Protein AF-A0A352RDY5-F1 (afdb_monomer_lite)

Radius of gyration: 17.1 Å; chains: 1; bounding box: 33×23×44 Å

Sequence (61 aa):
MILDASKQAIENKWLVTDDASLVENTGDQVSTVEGEPQNIKITTPADLERANWILKSMSNS

Foldseek 3Di:
DQVVLVVVCVVVVPDDDDSQSSCVVVVHDDDDDDDDPLPDDDDDPVVVVVVVVVVVVVVVD

pLDDT: mean 92.47, std 7.51, range [52.0, 97.94]

Secondary structure (DSSP, 8-state):
-HHHHHHHHHHTT---SSHHHHHHHTT------PPPTT-----SHHHHHHHHHHHHHHHT-

Structure (mmCIF, N/CA/C/O backbone):
data_AF-A0A352RDY5-F1
#
_entry.id   AF-A0A352RDY5-F1
#
loop_
_atom_site.group_PDB
_atom_site.id
_atom_site.type_symbol
_atom_site.label_atom_id
_atom_site.label_alt_id
_atom_site.label_comp_id
_atom_site.label_asym_id
_atom_site.label_entity_id
_atom_site.label_seq_id
_atom_site.pdbx_PDB_ins_code
_atom_site.Cartn_x
_atom_site.Cartn_y
_atom_site.Cartn_z
_atom_site.occupancy
_atom_site.B_iso_or_equiv
_atom_site.auth_seq_id
_atom_site.auth_comp_id
_atom_site.auth_asym_id
_atom_site.auth_atom_id
_atom_site.pdbx_PDB_model_num
ATOM 1 N N . MET A 1 1 ? -8.772 13.366 10.951 1.00 79.50 1 MET A N 1
ATOM 2 C 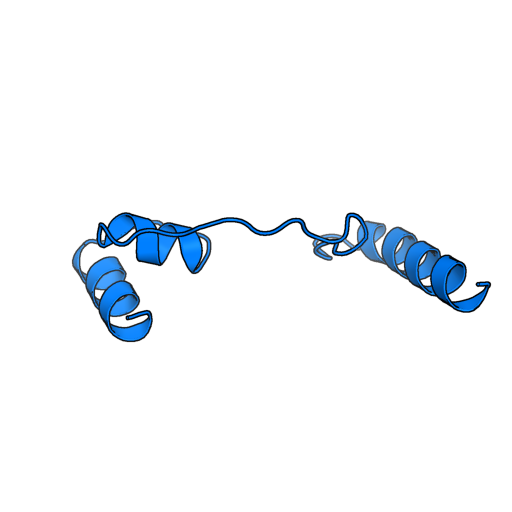CA . MET A 1 1 ? -9.111 12.377 9.898 1.00 79.50 1 MET A CA 1
ATOM 3 C C . MET A 1 1 ? -8.256 11.121 10.038 1.00 79.50 1 MET A C 1
ATOM 5 O O . MET A 1 1 ? -8.680 10.268 10.796 1.00 79.50 1 MET A O 1
ATOM 9 N N . ILE A 1 2 ? -7.040 11.013 9.470 1.00 90.62 2 ILE A N 1
ATOM 10 C CA . ILE A 1 2 ? -6.237 9.768 9.583 1.00 90.62 2 ILE A CA 1
ATOM 11 C C . ILE A 1 2 ? -5.893 9.414 11.034 1.00 90.62 2 ILE A C 1
ATOM 13 O O . ILE A 1 2 ? -6.149 8.298 11.458 1.00 90.62 2 ILE A O 1
ATOM 17 N N . LEU A 1 3 ? -5.393 10.368 11.828 1.00 92.94 3 LEU A N 1
ATOM 18 C CA . LEU A 1 3 ? -5.042 10.108 13.231 1.00 92.94 3 LEU A CA 1
ATOM 19 C C . LEU A 1 3 ? -6.239 9.614 14.063 1.00 92.94 3 LEU A C 1
ATOM 21 O O . LEU A 1 3 ? -6.085 8.740 14.914 1.00 92.94 3 LEU A O 1
ATOM 25 N N . ASP A 1 4 ? -7.422 10.178 13.828 1.00 93.31 4 ASP A N 1
ATOM 26 C CA . ASP A 1 4 ? -8.643 9.808 14.549 1.00 93.31 4 ASP A CA 1
ATOM 27 C C . ASP A 1 4 ? -9.149 8.435 14.096 1.00 93.31 4 ASP A C 1
ATOM 29 O O . ASP A 1 4 ? -9.545 7.625 14.932 1.00 93.31 4 ASP A O 1
ATOM 33 N N . ALA A 1 5 ? -9.060 8.142 12.796 1.00 93.44 5 ALA A N 1
ATOM 34 C CA . ALA A 1 5 ? -9.357 6.828 12.243 1.00 93.44 5 ALA A CA 1
ATOM 35 C C . ALA A 1 5 ? -8.393 5.758 12.777 1.00 93.44 5 ALA A C 1
ATOM 37 O O . ALA A 1 5 ? -8.836 4.695 13.204 1.00 93.44 5 ALA A O 1
ATOM 38 N N . SER A 1 6 ? -7.088 6.049 12.864 1.00 93.06 6 SER A N 1
ATOM 39 C CA . SER A 1 6 ? -6.090 5.138 13.443 1.00 93.06 6 SER A CA 1
ATOM 40 C C . SER A 1 6 ? -6.395 4.803 14.903 1.00 93.06 6 SER A C 1
ATOM 42 O O . SER A 1 6 ? -6.282 3.646 15.302 1.00 93.06 6 SER A O 1
ATOM 44 N N . LYS A 1 7 ? -6.808 5.793 15.708 1.00 95.62 7 LYS A N 1
ATOM 45 C CA . LYS A 1 7 ? -7.214 5.560 17.105 1.00 95.62 7 LYS A CA 1
ATOM 46 C C . LYS A 1 7 ? -8.434 4.644 17.181 1.00 95.62 7 LYS A C 1
ATOM 48 O O . LYS A 1 7 ? -8.396 3.657 17.909 1.00 95.62 7 LYS A O 1
ATOM 53 N N . GLN A 1 8 ? -9.458 4.915 16.371 1.00 94.00 8 GLN A N 1
ATOM 54 C CA . GLN A 1 8 ? -10.653 4.071 16.292 1.00 94.00 8 GLN A CA 1
ATOM 55 C C . GLN A 1 8 ? -10.326 2.646 15.831 1.00 94.00 8 GLN A C 1
ATOM 57 O O . GLN A 1 8 ? -10.855 1.694 16.393 1.00 94.00 8 GLN A O 1
ATOM 62 N N . ALA A 1 9 ? -9.427 2.468 14.861 1.00 95.00 9 ALA A N 1
ATOM 63 C CA . ALA A 1 9 ? -9.012 1.143 14.407 1.00 95.00 9 A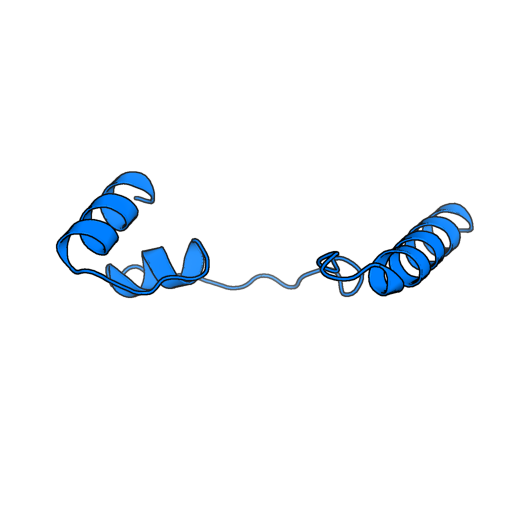LA A CA 1
ATOM 64 C C . ALA A 1 9 ? -8.310 0.340 15.509 1.00 95.00 9 ALA A C 1
ATOM 66 O O . ALA A 1 9 ? -8.553 -0.859 15.638 1.00 95.00 9 ALA A O 1
ATOM 67 N N . ILE A 1 10 ? -7.485 0.991 16.337 1.00 95.06 10 ILE A N 1
ATOM 68 C CA . ILE A 1 10 ? -6.843 0.351 17.493 1.00 95.06 10 ILE A CA 1
ATOM 69 C C . ILE A 1 10 ? -7.890 -0.039 18.544 1.00 95.06 10 ILE A C 1
ATOM 71 O O . ILE A 1 10 ? -7.893 -1.180 19.010 1.00 95.06 10 ILE A O 1
ATOM 75 N N . GLU A 1 11 ? -8.791 0.880 18.899 1.00 96.31 11 GLU A N 1
ATOM 76 C CA . GLU A 1 11 ? -9.845 0.654 19.900 1.00 96.31 11 GLU A CA 1
ATOM 77 C C . GLU A 1 11 ? -10.799 -0.473 19.482 1.00 96.31 11 GLU A C 1
ATOM 79 O O . GLU A 1 11 ? -11.114 -1.358 20.280 1.00 96.31 11 GLU A O 1
ATOM 84 N N . ASN A 1 12 ? -11.196 -0.487 18.209 1.00 94.50 12 ASN A N 1
ATOM 85 C CA . ASN A 1 12 ? -12.128 -1.459 17.642 1.00 94.50 12 ASN A CA 1
ATOM 86 C C . ASN A 1 12 ? -11.445 -2.718 17.079 1.00 94.50 12 ASN A C 1
ATOM 88 O O . ASN A 1 12 ? -12.128 -3.612 16.578 1.00 94.50 12 ASN A O 1
ATO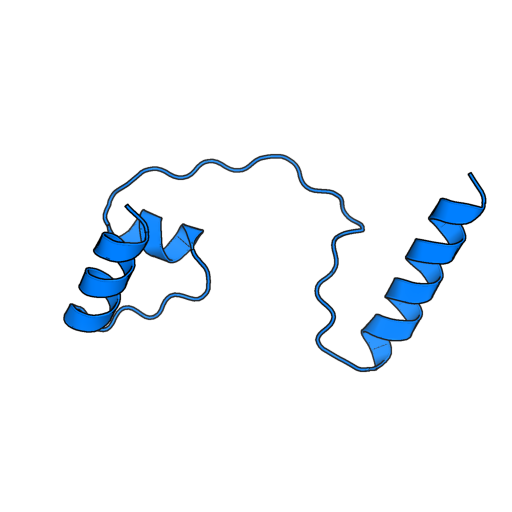M 92 N N . LYS A 1 13 ? -10.110 -2.816 17.172 1.00 94.25 13 LYS A N 1
ATOM 93 C CA . LYS A 1 13 ? -9.288 -3.926 16.649 1.00 94.25 13 LYS A CA 1
ATOM 94 C C . LYS A 1 13 ? -9.545 -4.229 15.169 1.00 94.25 13 LYS A C 1
ATOM 96 O O . LYS A 1 13 ? -9.606 -5.392 14.766 1.00 94.25 13 LYS A O 1
ATOM 101 N N . TRP A 1 14 ? -9.708 -3.188 14.361 1.00 94.81 14 TRP A N 1
ATOM 102 C CA . TRP A 1 14 ? -9.890 -3.342 12.925 1.00 94.81 14 TRP A CA 1
ATOM 103 C C . TRP A 1 14 ? -8.603 -3.822 12.262 1.00 94.81 14 TRP A C 1
ATOM 105 O O . TRP A 1 14 ? -7.519 -3.291 12.507 1.00 94.81 14 TRP A O 1
ATOM 115 N N . LEU A 1 15 ? -8.739 -4.820 11.390 1.00 92.69 15 LEU A N 1
ATOM 116 C CA . LEU A 1 15 ? -7.669 -5.216 10.489 1.00 92.69 15 LEU A CA 1
ATOM 117 C C . LEU A 1 15 ? -7.721 -4.300 9.265 1.00 92.69 15 LEU A C 1
ATOM 119 O O . LEU A 1 15 ? -8.597 -4.446 8.418 1.00 92.69 15 LEU A O 1
ATOM 123 N N . VAL A 1 16 ? -6.790 -3.357 9.200 1.00 92.88 16 VAL A N 1
ATOM 124 C CA . VAL A 1 16 ? -6.633 -2.414 8.087 1.00 92.88 16 VAL A CA 1
ATOM 125 C C . VAL A 1 16 ? -5.288 -2.658 7.413 1.00 92.88 16 VAL A C 1
ATOM 127 O O . VAL A 1 16 ? -4.302 -2.972 8.085 1.00 92.88 16 VAL A O 1
ATOM 130 N N . THR A 1 17 ? -5.245 -2.559 6.087 1.00 91.69 17 THR A N 1
ATOM 131 C CA . THR A 1 17 ? -4.035 -2.839 5.291 1.00 91.69 17 THR A CA 1
ATOM 132 C C . THR A 1 17 ? -3.397 -1.586 4.709 1.00 91.69 17 THR A C 1
ATOM 134 O O . THR A 1 17 ? -2.222 -1.611 4.341 1.00 91.69 17 THR A O 1
ATOM 137 N N . ASP A 1 18 ? -4.164 -0.504 4.637 1.00 92.50 18 ASP A N 1
ATOM 138 C CA . ASP A 1 18 ? -3.805 0.766 4.021 1.00 92.50 18 ASP A CA 1
ATOM 139 C C . ASP A 1 18 ? -4.680 1.893 4.592 1.00 92.50 18 ASP A C 1
ATOM 141 O O . ASP A 1 18 ? -5.645 1.659 5.324 1.00 92.50 18 ASP A O 1
ATOM 145 N N . ASP A 1 19 ? -4.333 3.132 4.256 1.00 92.81 19 ASP A N 1
ATOM 146 C CA . ASP A 1 19 ? -5.026 4.311 4.774 1.00 92.81 19 ASP A CA 1
ATOM 147 C C . ASP A 1 19 ? -6.445 4.469 4.206 1.00 92.81 19 ASP A C 1
ATOM 149 O O . ASP A 1 19 ? -7.295 5.072 4.858 1.00 92.81 19 ASP A O 1
ATOM 153 N N . ALA A 1 20 ? -6.729 3.931 3.014 1.00 93.69 20 ALA A N 1
ATOM 154 C CA . ALA A 1 20 ? -8.057 4.026 2.413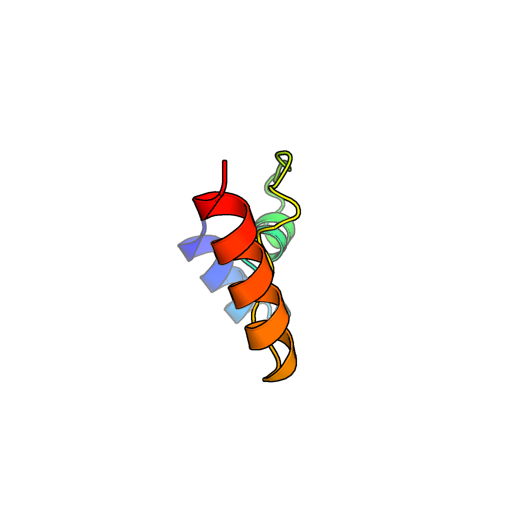 1.00 93.69 20 ALA A CA 1
ATOM 155 C C . ALA A 1 20 ? -9.055 3.146 3.176 1.00 93.69 20 ALA A C 1
ATOM 157 O O . ALA A 1 20 ? -10.056 3.656 3.669 1.00 93.69 20 ALA A O 1
ATOM 158 N N . SER A 1 21 ? -8.722 1.870 3.385 1.00 93.50 21 SER A N 1
ATOM 159 C CA . SER A 1 21 ? -9.512 0.932 4.197 1.00 93.50 21 SER A CA 1
ATOM 160 C C . SER A 1 21 ? -9.663 1.383 5.654 1.00 93.50 21 SER A C 1
ATOM 162 O O . SER A 1 21 ? -10.677 1.115 6.301 1.00 93.50 21 SER A O 1
ATOM 164 N N . LEU A 1 22 ? -8.678 2.117 6.183 1.00 95.19 22 LEU A N 1
ATOM 165 C CA . LEU A 1 22 ? -8.773 2.757 7.493 1.00 95.19 22 LEU A CA 1
ATOM 166 C C . LEU A 1 22 ? -9.871 3.832 7.543 1.00 95.19 22 LEU A C 1
ATOM 168 O O . LEU A 1 22 ? -10.638 3.870 8.505 1.00 95.19 22 LEU A O 1
ATOM 172 N N . VAL A 1 23 ? -9.937 4.694 6.527 1.00 94.00 23 VAL A N 1
ATOM 173 C CA . VAL A 1 23 ? -10.924 5.782 6.414 1.00 94.00 23 VAL A CA 1
ATOM 174 C C . VAL A 1 23 ? -12.312 5.244 6.052 1.00 94.00 23 VAL A C 1
ATOM 176 O O . VAL A 1 23 ? -13.315 5.701 6.589 1.00 94.00 23 VAL A O 1
ATOM 179 N N . GLU A 1 24 ? -12.399 4.212 5.215 1.00 93.62 24 GLU A N 1
ATOM 180 C CA . GLU A 1 24 ? -13.674 3.552 4.903 1.00 93.62 24 GLU A CA 1
ATOM 181 C C . GLU A 1 24 ? -14.346 2.988 6.163 1.00 93.62 24 GLU A C 1
ATOM 183 O O . GLU A 1 24 ? -15.556 3.129 6.349 1.00 93.62 24 GLU A O 1
ATOM 188 N N . ASN A 1 25 ? -13.559 2.411 7.078 1.00 91.81 25 ASN A N 1
ATOM 189 C CA . ASN A 1 25 ? -14.082 1.866 8.330 1.00 91.81 25 ASN A CA 1
ATOM 190 C C . ASN A 1 25 ? -14.615 2.942 9.294 1.00 91.81 25 ASN A C 1
ATOM 192 O O . ASN A 1 25 ? -15.450 2.622 10.140 1.00 91.81 25 ASN A O 1
ATOM 196 N N . THR A 1 26 ? -14.201 4.211 9.168 1.00 91.50 26 THR A N 1
ATOM 197 C CA . THR A 1 26 ? -14.799 5.319 9.940 1.00 91.50 26 THR A CA 1
ATOM 198 C C . THR A 1 26 ? -16.113 5.831 9.350 1.00 91.50 26 THR A C 1
ATOM 200 O O . THR A 1 26 ? -16.738 6.712 9.937 1.00 91.50 26 THR A O 1
ATOM 203 N N . GLY A 1 27 ? -16.569 5.260 8.228 1.00 90.44 27 GLY A N 1
ATOM 204 C CA . GLY A 1 27 ? -17.773 5.689 7.514 1.00 90.44 27 GLY A CA 1
ATOM 205 C C . GLY A 1 27 ? -17.549 6.901 6.608 1.00 90.44 27 GLY A C 1
ATOM 206 O O . GLY A 1 27 ? -18.509 7.418 6.033 1.00 90.44 27 GLY A O 1
ATOM 207 N N . ASP A 1 28 ? -16.300 7.346 6.474 1.00 92.00 28 ASP A N 1
ATOM 208 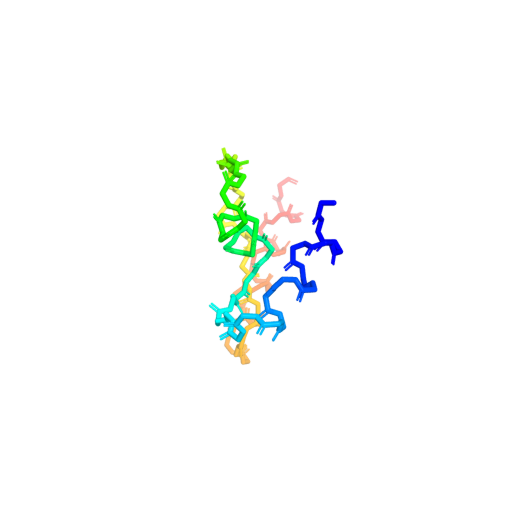C CA . ASP A 1 28 ? -15.915 8.414 5.562 1.00 92.00 28 ASP A CA 1
ATOM 209 C C . ASP A 1 28 ? -15.803 7.882 4.123 1.00 92.00 28 ASP A C 1
ATOM 211 O O . ASP A 1 28 ? -15.560 6.699 3.877 1.00 92.00 28 ASP A O 1
ATOM 215 N N . GLN A 1 29 ? -15.986 8.770 3.144 1.00 93.19 29 GLN A N 1
ATOM 216 C CA . GLN A 1 29 ? -15.896 8.409 1.730 1.00 93.19 29 GLN A CA 1
ATOM 217 C C . GLN A 1 29 ? -14.465 8.547 1.208 1.00 93.19 29 GLN A C 1
ATOM 219 O O . GLN A 1 29 ? -13.818 9.578 1.395 1.00 93.19 29 GLN A O 1
ATOM 224 N N . VAL A 1 30 ? -14.015 7.536 0.467 1.00 94.31 30 VAL A N 1
ATOM 225 C CA . VAL A 1 30 ? -12.781 7.569 -0.324 1.00 94.31 30 VAL A CA 1
ATOM 226 C C . VAL A 1 30 ? -13.112 7.482 -1.813 1.00 94.31 30 VAL A C 1
ATOM 228 O O . VAL A 1 30 ? -14.127 6.913 -2.214 1.00 94.31 30 VAL A O 1
ATOM 231 N N . SER A 1 31 ? -12.257 8.062 -2.649 1.00 95.06 31 SER A N 1
ATOM 232 C CA . SER A 1 31 ? -12.391 8.033 -4.107 1.00 95.06 31 SER A CA 1
ATOM 233 C C . SER A 1 31 ? -11.078 7.612 -4.747 1.00 95.06 31 SER A C 1
ATOM 235 O O . SER A 1 31 ? -10.011 8.047 -4.312 1.00 95.06 31 SER A O 1
ATOM 237 N N . THR A 1 32 ? -11.149 6.821 -5.812 1.00 95.12 32 THR A N 1
ATOM 238 C CA . THR A 1 32 ? -9.976 6.395 -6.579 1.00 95.12 32 THR A CA 1
ATOM 239 C C . THR A 1 32 ? -9.625 7.400 -7.671 1.00 95.12 32 THR A C 1
ATOM 241 O O . THR A 1 32 ? -10.507 8.006 -8.279 1.00 95.12 32 THR A O 1
ATOM 244 N N . VAL A 1 33 ? -8.334 7.513 -7.972 1.00 95.94 33 VAL A N 1
ATOM 245 C CA . VAL A 1 33 ? -7.812 8.182 -9.170 1.00 95.94 33 VAL A CA 1
ATOM 246 C C . VAL A 1 33 ? -7.034 7.163 -9.998 1.00 95.94 33 VAL A C 1
ATOM 248 O O . VAL A 1 33 ? -6.491 6.213 -9.432 1.00 95.94 33 VAL A O 1
ATOM 251 N N . GLU A 1 34 ? -6.998 7.339 -11.320 1.00 97.12 34 GLU A N 1
ATOM 252 C CA . GLU A 1 34 ? -6.241 6.437 -12.194 1.00 97.12 34 GLU A CA 1
ATOM 253 C C . GLU A 1 34 ? -4.751 6.499 -11.836 1.00 97.12 34 GLU A C 1
ATOM 255 O O . GLU A 1 34 ? -4.173 7.583 -11.715 1.00 97.12 34 GLU A O 1
ATOM 260 N N . GLY A 1 35 ? -4.152 5.330 -11.617 1.00 93.19 35 GLY A N 1
ATOM 261 C CA . GLY A 1 35 ? -2.750 5.194 -11.244 1.00 93.19 35 GLY A CA 1
ATOM 262 C C . GLY A 1 35 ? -1.872 4.810 -12.430 1.00 93.19 35 GLY A C 1
ATOM 263 O O . GLY A 1 35 ? -2.339 4.275 -13.430 1.00 93.19 35 GLY A O 1
ATOM 264 N N . GLU A 1 36 ? -0.568 5.023 -12.290 1.00 94.44 36 GLU A N 1
ATOM 265 C CA . GLU A 1 36 ? 0.402 4.563 -13.283 1.00 94.44 36 GLU A CA 1
ATOM 266 C C . GLU A 1 36 ? 0.594 3.038 -13.190 1.00 94.44 36 GLU A C 1
ATOM 268 O O . GLU A 1 36 ? 0.994 2.550 -12.127 1.00 94.44 36 GLU A O 1
ATOM 273 N N . PRO A 1 37 ? 0.424 2.260 -14.280 1.00 92.12 37 PRO A N 1
ATOM 274 C CA . PRO A 1 37 ? 0.624 0.803 -14.262 1.00 92.12 37 PRO A CA 1
ATOM 275 C C . PRO A 1 37 ? 2.041 0.373 -13.854 1.00 92.12 37 PRO A C 1
ATOM 277 O O . PRO A 1 37 ? 2.271 -0.764 -13.442 1.00 92.12 37 PRO A O 1
ATOM 280 N N . GLN A 1 38 ? 3.005 1.284 -13.990 1.00 94.25 38 GLN A N 1
ATOM 281 C CA . GLN A 1 38 ? 4.409 1.078 -13.645 1.00 94.25 38 GLN A CA 1
ATOM 282 C C . GLN A 1 38 ? 4.705 1.319 -12.153 1.00 94.25 38 GLN A C 1
ATOM 284 O O . GLN A 1 38 ? 5.807 1.006 -11.701 1.00 94.25 38 GLN A O 1
ATOM 289 N N . ASN A 1 39 ? 3.738 1.822 -11.372 1.00 94.50 39 ASN A N 1
ATOM 290 C CA . ASN A 1 39 ? 3.856 2.034 -9.927 1.00 94.50 39 ASN A CA 1
ATOM 291 C C . ASN A 1 39 ? 3.731 0.709 -9.153 1.00 94.50 39 ASN A C 1
ATOM 293 O O . ASN A 1 39 ? 2.753 0.443 -8.452 1.00 94.50 39 ASN A O 1
ATOM 297 N N . ILE A 1 40 ? 4.716 -0.167 -9.336 1.00 95.69 40 ILE A N 1
ATOM 298 C CA . ILE A 1 40 ? 4.747 -1.489 -8.715 1.00 95.69 40 ILE A CA 1
ATOM 299 C C . ILE A 1 40 ? 5.292 -1.424 -7.284 1.00 95.69 40 ILE A C 1
ATOM 301 O O . ILE A 1 40 ? 6.238 -0.697 -6.981 1.00 95.69 40 ILE A O 1
ATOM 305 N N . LYS A 1 41 ? 4.752 -2.266 -6.401 1.00 94.94 41 LYS A N 1
ATOM 306 C CA . LYS A 1 41 ? 5.325 -2.505 -5.073 1.00 94.94 41 LYS A CA 1
ATOM 307 C C . LYS A 1 41 ? 6.444 -3.544 -5.180 1.00 94.94 41 LYS A C 1
ATOM 309 O O . LYS A 1 41 ? 6.198 -4.657 -5.632 1.00 94.94 41 LYS A O 1
ATOM 314 N N . ILE A 1 42 ? 7.651 -3.207 -4.725 1.00 97.25 42 ILE A N 1
ATOM 315 C CA . ILE A 1 42 ? 8.758 -4.168 -4.611 1.00 97.25 42 ILE A CA 1
ATOM 316 C C . ILE A 1 42 ? 8.538 -5.009 -3.355 1.00 97.25 42 ILE A C 1
ATOM 318 O O . ILE A 1 42 ? 8.610 -4.502 -2.237 1.00 97.25 42 ILE A O 1
ATOM 322 N N . THR A 1 43 ? 8.234 -6.288 -3.539 1.00 96.75 43 THR A N 1
ATOM 323 C CA . THR A 1 43 ? 7.908 -7.226 -2.451 1.00 96.75 43 THR A CA 1
ATOM 324 C C . THR A 1 43 ? 8.793 -8.468 -2.455 1.00 96.75 43 THR A C 1
ATOM 326 O O . THR A 1 43 ? 8.928 -9.134 -1.430 1.00 96.75 43 THR A O 1
ATOM 329 N N . THR A 1 44 ? 9.434 -8.757 -3.586 1.00 97.94 44 THR A N 1
ATOM 330 C CA . THR A 1 44 ? 10.326 -9.894 -3.799 1.00 97.94 44 THR A CA 1
ATOM 331 C C . THR A 1 44 ? 11.606 -9.454 -4.518 1.00 97.94 44 THR A C 1
ATOM 333 O O . THR A 1 44 ? 11.607 -8.430 -5.205 1.00 97.94 44 THR A O 1
ATOM 336 N N . PRO A 1 45 ? 12.702 -10.231 -4.438 1.00 97.19 45 PRO A N 1
ATOM 337 C CA . PRO A 1 45 ? 13.904 -9.947 -5.222 1.00 97.19 45 PRO A CA 1
ATOM 338 C C . PRO A 1 45 ? 13.655 -9.894 -6.739 1.00 97.19 45 PRO A C 1
ATOM 340 O O . PRO A 1 45 ? 14.285 -9.096 -7.426 1.00 97.19 45 PRO A O 1
ATOM 343 N N . ALA A 1 46 ? 12.711 -10.687 -7.260 1.00 96.38 46 ALA A N 1
ATOM 344 C CA . ALA A 1 46 ? 12.360 -10.697 -8.684 1.00 96.38 46 ALA A CA 1
ATOM 345 C C . ALA A 1 46 ? 11.735 -9.369 -9.157 1.00 96.38 46 ALA A C 1
ATOM 347 O O . ALA A 1 46 ? 11.894 -8.984 -10.316 1.00 96.38 46 ALA A O 1
ATOM 348 N N . ASP A 1 47 ? 11.082 -8.620 -8.260 1.00 97.44 47 ASP A N 1
ATOM 349 C CA . ASP A 1 47 ? 10.510 -7.310 -8.590 1.00 97.44 47 ASP A CA 1
ATOM 350 C C . ASP A 1 47 ? 11.596 -6.282 -8.953 1.00 97.44 47 ASP A C 1
ATOM 352 O O . ASP A 1 47 ? 11.327 -5.345 -9.706 1.00 97.44 47 ASP A O 1
ATOM 356 N N . LEU A 1 48 ? 12.840 -6.468 -8.488 1.00 97.38 48 LEU A N 1
ATOM 357 C CA . LEU A 1 48 ? 13.961 -5.575 -8.803 1.00 97.38 48 LEU A CA 1
ATOM 358 C C . LEU A 1 48 ? 14.346 -5.624 -10.285 1.00 97.38 48 LEU A C 1
ATOM 360 O O . LEU A 1 48 ? 14.685 -4.594 -10.870 1.00 97.38 48 LEU A O 1
ATOM 364 N N . GLU A 1 49 ? 14.279 -6.798 -10.916 1.00 96.31 49 GLU A N 1
ATOM 365 C CA . GLU A 1 49 ? 14.539 -6.933 -1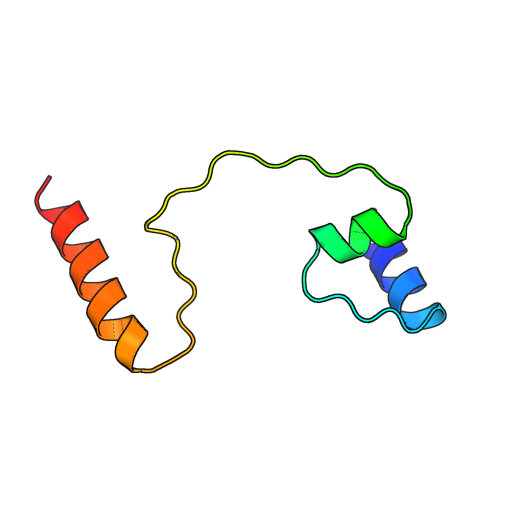2.353 1.00 96.31 49 GLU A CA 1
ATOM 366 C C . GLU A 1 49 ? 13.477 -6.187 -13.167 1.00 96.31 49 GLU A C 1
ATOM 368 O O . GLU A 1 49 ? 13.809 -5.430 -14.085 1.00 96.31 49 GLU A O 1
ATOM 373 N N . ARG A 1 50 ? 12.205 -6.322 -12.769 1.00 95.00 50 ARG A N 1
ATOM 374 C CA . ARG A 1 50 ? 11.083 -5.592 -13.370 1.00 95.00 50 ARG A CA 1
ATOM 375 C C . ARG A 1 50 ? 11.230 -4.081 -13.180 1.00 95.00 50 ARG A C 1
ATOM 377 O O . ARG A 1 50 ? 11.077 -3.341 -14.147 1.00 95.00 50 ARG A O 1
ATOM 384 N N . ALA A 1 51 ? 11.565 -3.620 -11.976 1.00 96.25 51 ALA A N 1
ATOM 385 C CA . ALA A 1 51 ? 11.767 -2.201 -11.683 1.00 96.25 51 ALA A CA 1
ATOM 386 C C . ALA A 1 51 ? 12.905 -1.596 -12.516 1.00 96.25 51 ALA A C 1
ATOM 388 O O . ALA A 1 51 ? 12.753 -0.526 -13.101 1.00 96.25 51 ALA A O 1
ATOM 389 N N . ASN A 1 52 ? 14.024 -2.313 -12.644 1.00 95.69 52 ASN A N 1
ATOM 390 C CA . ASN A 1 52 ? 15.140 -1.888 -13.485 1.00 95.69 52 ASN A CA 1
ATOM 391 C C . ASN A 1 52 ? 14.755 -1.790 -14.966 1.00 95.69 52 ASN A C 1
ATOM 393 O O . ASN A 1 52 ? 15.209 -0.880 -15.660 1.00 95.69 52 ASN A O 1
ATOM 397 N N . TRP A 1 53 ? 13.934 -2.717 -15.465 1.00 94.94 53 TRP A N 1
ATOM 398 C CA . TRP A 1 53 ? 13.416 -2.644 -16.830 1.00 94.94 53 TRP A CA 1
ATOM 399 C C . TRP A 1 53 ? 12.511 -1.418 -17.029 1.00 94.94 53 TRP A C 1
ATOM 401 O O . TRP A 1 53 ? 12.714 -0.679 -17.994 1.00 94.94 53 TRP A O 1
ATOM 411 N N . ILE A 1 54 ? 11.596 -1.152 -16.087 1.00 95.06 54 ILE A N 1
ATOM 412 C CA . ILE A 1 54 ? 10.730 0.040 -16.090 1.00 95.06 54 ILE A CA 1
ATOM 413 C C . ILE A 1 54 ? 11.586 1.313 -16.173 1.00 95.06 54 ILE A C 1
ATOM 415 O O . ILE A 1 54 ? 11.432 2.088 -17.116 1.00 95.06 54 ILE A O 1
ATOM 419 N N . LEU A 1 55 ? 12.563 1.482 -15.274 1.00 94.19 55 LEU A N 1
ATOM 420 C CA . LEU A 1 55 ? 13.442 2.660 -15.247 1.00 94.19 55 LEU A CA 1
ATOM 421 C C . LEU A 1 55 ? 14.213 2.868 -16.561 1.00 94.19 55 LEU A C 1
ATOM 423 O O . LEU A 1 55 ? 14.341 3.994 -17.040 1.00 94.19 55 LEU A O 1
ATOM 427 N N . LYS A 1 56 ? 14.705 1.790 -17.184 1.00 94.50 56 LYS A N 1
ATOM 428 C CA . LYS A 1 56 ? 15.392 1.870 -18.484 1.00 94.50 56 LYS A CA 1
ATOM 429 C C . LYS A 1 56 ? 14.451 2.259 -19.621 1.00 94.50 56 LYS A C 1
ATOM 431 O O . LYS A 1 56 ? 14.856 3.017 -20.497 1.00 94.50 56 LYS A O 1
ATOM 436 N N . SER A 1 57 ? 13.215 1.756 -19.615 1.00 90.12 57 SER A N 1
ATOM 437 C CA . SER A 1 57 ? 12.213 2.121 -20.623 1.00 90.12 57 SER A CA 1
ATOM 438 C C . SER A 1 57 ? 11.838 3.606 -20.552 1.00 90.12 57 SER A C 1
ATOM 440 O O . SER A 1 57 ? 11.673 4.239 -21.592 1.00 90.12 57 SER A O 1
ATOM 442 N N . MET A 1 58 ? 11.825 4.182 -19.344 1.00 86.88 58 MET A N 1
ATOM 443 C CA . MET A 1 58 ? 11.580 5.609 -19.113 1.00 86.88 58 MET A CA 1
ATOM 444 C C . MET A 1 58 ? 12.750 6.501 -19.554 1.00 86.88 58 MET A C 1
ATOM 446 O O . MET A 1 58 ? 12.522 7.591 -20.058 1.00 86.88 58 MET A O 1
ATOM 450 N N . SER A 1 59 ? 13.999 6.046 -19.395 1.00 78.00 59 SER A N 1
ATOM 451 C CA . SER A 1 59 ? 15.194 6.806 -19.808 1.00 78.00 59 SER A CA 1
ATOM 452 C C . SER A 1 59 ? 15.447 6.808 -21.323 1.00 78.00 59 SER A C 1
ATOM 454 O O . SER A 1 59 ? 16.271 7.593 -21.788 1.00 78.00 59 SER A O 1
ATOM 456 N N . ASN A 1 60 ? 14.808 5.911 -22.076 1.00 60.81 60 ASN A N 1
ATOM 457 C CA . ASN A 1 60 ? 14.955 5.787 -23.531 1.00 60.81 60 ASN A CA 1
ATOM 458 C C . ASN A 1 60 ? 13.829 6.494 -24.314 1.00 60.81 60 ASN A C 1
ATOM 460 O O . ASN A 1 60 ? 13.691 6.249 -25.514 1.00 60.81 60 ASN A O 1
ATOM 464 N N . SER A 1 61 ? 13.021 7.320 -23.639 1.00 52.00 61 SER A N 1
ATOM 465 C CA . SER A 1 61 ? 11.963 8.151 -24.235 1.00 52.00 61 SER A CA 1
ATOM 466 C C . SER A 1 61 ? 12.375 9.617 -24.319 1.00 52.00 61 SER A C 1
ATOM 468 O O . SER A 1 61 ? 13.103 10.072 -23.409 1.00 52.00 61 SER A O 1
#